Protein AF-A0A4U1CAH0-F1 (afdb_monomer)

Radius of gyration: 20.29 Å; Cα contacts (8 Å, |Δi|>4): 229; chains: 1; bounding box: 55×39×66 Å

Secondary structure (DSSP, 8-state):
------------------PPEEE-GGGGGGGTTSEEEEEEEEEEEEEETTEEEEEESSSTTS-SEEEEEEHHHHTTSSSHHHHSTT-EEEEEEEEEEETTEEEEE-SSGGGEEE--

Organism: NCBI:txid2571270

InterPro domains:
  IPR012340 Nucleic acid-binding, OB-fold [G3DSA:2.40.50.140] (12-115)

Sequence (116 aa):
MKKLYSLALLQLICIAAKSQSKIEIVAVDKYIGETVTICDSVYTTRALGGLTLINMGAAFPKQLLTVVIYKADLAKFNEPEKTYLNKKVCVTGKLVLYNDKPQIVLNEVKQINVDK

pLDDT: mean 90.14, std 15.8, range [40.72, 98.75]

Solvent-accessible surface area (backbone atoms only — not comparable to full-atom values): 6820 Å² total; per-residue (Å²): 131,91,83,84,86,85,78,83,78,80,77,78,80,78,76,78,73,76,73,67,46,72,47,62,63,90,54,49,85,80,44,66,73,36,58,34,30,35,66,46,45,24,58,38,50,44,75,50,103,57,34,36,40,40,22,23,78,27,44,81,94,66,36,56,35,38,36,36,30,42,55,93,33,41,86,74,46,77,60,59,53,65,69,44,47,79,32,43,30,36,40,48,36,52,29,37,74,56,95,89,37,48,30,31,68,47,76,53,60,89,32,51,46,74,60,128

Nearest PDB structures (foldseek):
  3u58-assembly4_D  TM=7.198E-01  e=2.119E-04  Tetrahymena thermophila
  5zg8-assembly1_A-2  TM=7.567E-01  e=5.428E-04  Thermus thermophilus
  4gn3-assembly4_H  TM=6.789E-01  e=1.903E-03  Pyrobaculum aerophilum
  4gn3-assembly1_B  TM=6.868E-01  e=6.265E-03  Pyrobaculum aerophilum
  1gm5-assembly1_A  TM=6.459E-01  e=2.196E-02  Thermotoga maritima

Foldseek 3Di:
DDDDDDPPPPDPPPPPPPDAAEDELVCLVVQAQHWHKYWFAFAAWDDDPFKIWTFGPYDPPPGSEIEIETNVQCVQDDPCRPPRHRFTKIATAHWHDDPNGTYGYDNHPVRMDGDD

Structure (mmCIF, N/CA/C/O backbone):
data_AF-A0A4U1CAH0-F1
#
_entry.id   AF-A0A4U1CAH0-F1
#
loop_
_atom_site.group_PDB
_atom_site.id
_atom_site.type_symbol
_atom_site.label_atom_id
_atom_site.label_alt_id
_atom_site.label_comp_id
_atom_site.label_asym_id
_atom_site.label_entity_id
_atom_site.label_seq_id
_atom_site.pdbx_PDB_ins_code
_atom_site.Cartn_x
_atom_site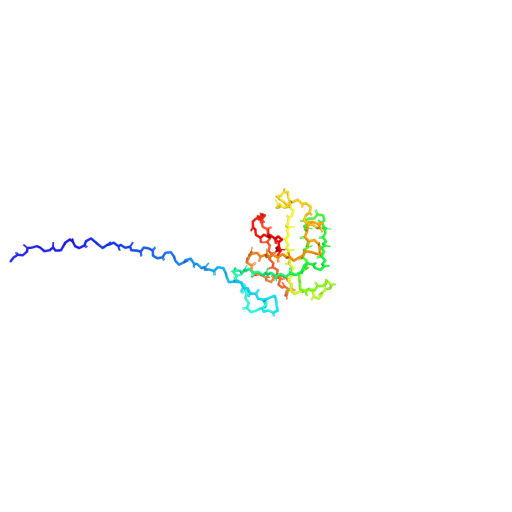.Cartn_y
_atom_site.Cartn_z
_atom_site.occupancy
_atom_site.B_iso_or_equiv
_atom_site.auth_seq_id
_atom_site.auth_comp_id
_atom_site.auth_asym_id
_atom_site.auth_atom_id
_atom_site.pdbx_PDB_model_num
ATOM 1 N N . MET A 1 1 ? -42.196 23.626 50.183 1.00 40.72 1 MET A N 1
ATOM 2 C CA . MET A 1 1 ? -42.470 24.258 48.873 1.00 40.72 1 MET A CA 1
ATOM 3 C C . MET A 1 1 ? -41.142 24.496 48.167 1.00 40.72 1 MET A C 1
ATOM 5 O O . MET A 1 1 ? -40.316 25.159 48.767 1.00 40.72 1 MET A O 1
ATOM 9 N N . LYS A 1 2 ? -40.965 23.913 46.966 1.00 47.91 2 LYS A N 1
ATOM 10 C CA . LYS A 1 2 ? -40.246 24.423 45.767 1.00 47.91 2 LYS A CA 1
ATOM 11 C C . LYS A 1 2 ? -38.934 25.200 46.052 1.00 47.91 2 LYS A C 1
ATOM 13 O O . LYS A 1 2 ? -38.986 26.263 46.648 1.00 47.91 2 LYS A O 1
ATOM 18 N N . LYS A 1 3 ? -37.749 24.824 45.563 1.00 42.78 3 LYS A N 1
ATOM 19 C CA . LYS A 1 3 ? -37.328 24.690 44.149 1.00 42.78 3 LYS A CA 1
ATOM 20 C C . LYS A 1 3 ? -35.968 23.956 44.155 1.00 42.78 3 LYS A C 1
ATOM 22 O O . LYS A 1 3 ? -35.093 24.335 44.919 1.00 42.78 3 LYS A O 1
ATOM 27 N N . LEU A 1 4 ? -35.857 22.770 43.558 1.00 49.97 4 LEU A N 1
ATOM 28 C CA . LEU A 1 4 ? -35.491 22.510 42.154 1.00 49.97 4 LEU A CA 1
ATOM 29 C C . LEU A 1 4 ? -34.035 22.874 41.801 1.00 49.97 4 LEU A C 1
ATOM 31 O O . LEU A 1 4 ? -33.734 23.991 41.404 1.00 49.97 4 LEU A O 1
ATOM 35 N N . TYR A 1 5 ? -33.181 21.864 41.996 1.00 56.88 5 TYR A N 1
ATOM 36 C CA . TYR A 1 5 ? -32.080 21.385 41.152 1.00 56.88 5 TYR A CA 1
ATOM 37 C C . TYR A 1 5 ? -31.542 22.323 40.055 1.00 56.88 5 TYR A C 1
ATOM 39 O O . TYR A 1 5 ? -32.184 22.508 39.028 1.00 56.88 5 TYR A O 1
ATOM 47 N N . SER A 1 6 ? -30.284 22.742 40.206 1.00 50.28 6 SER A N 1
ATOM 48 C CA . SER A 1 6 ? -29.396 23.058 39.078 1.00 50.28 6 SER A CA 1
ATOM 49 C C . SER A 1 6 ? -28.084 22.301 39.264 1.00 50.28 6 SER A C 1
ATOM 51 O O . SER A 1 6 ? -27.048 22.875 39.585 1.00 50.28 6 SER A O 1
ATOM 53 N N . LEU A 1 7 ? -28.148 20.975 39.115 1.00 55.25 7 LEU A N 1
ATOM 54 C CA . LEU A 1 7 ? -26.956 20.157 38.919 1.00 55.25 7 LEU A CA 1
ATOM 55 C C . LEU A 1 7 ? -26.612 20.265 37.429 1.00 55.25 7 LEU A C 1
ATOM 57 O O . LEU A 1 7 ? -27.280 19.666 36.587 1.00 55.25 7 LEU A O 1
ATOM 61 N N . ALA A 1 8 ? -25.642 21.117 37.100 1.00 57.66 8 ALA A N 1
ATOM 62 C CA . ALA A 1 8 ? -25.149 21.278 35.741 1.00 57.66 8 ALA A CA 1
ATOM 63 C C . ALA A 1 8 ? -24.540 19.945 35.279 1.00 57.66 8 ALA A C 1
ATOM 65 O O . ALA A 1 8 ? -23.467 19.540 35.726 1.00 57.66 8 ALA A O 1
ATOM 66 N N . LEU A 1 9 ? -25.277 19.236 34.426 1.00 56.56 9 LEU A N 1
ATOM 67 C CA . LEU A 1 9 ? -24.871 17.979 33.819 1.00 56.56 9 LEU A CA 1
ATOM 68 C C . LEU A 1 9 ? -23.760 18.275 32.804 1.00 56.56 9 LEU A C 1
ATOM 70 O O . LEU A 1 9 ? -24.025 18.660 31.667 1.00 56.56 9 LEU A O 1
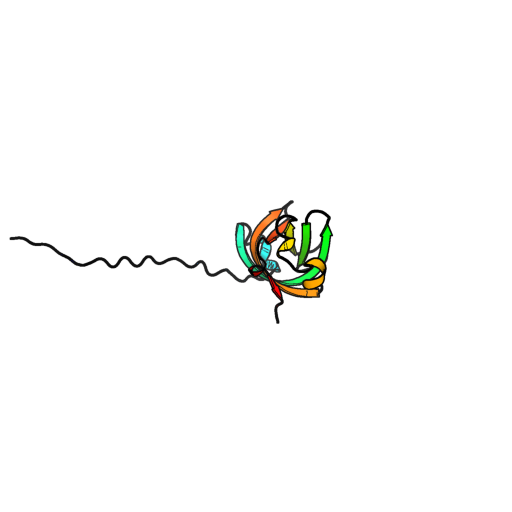ATOM 74 N N . LEU A 1 10 ? -22.508 18.125 33.231 1.00 57.34 10 LEU A N 1
ATOM 75 C CA . LEU A 1 10 ? -21.345 18.158 32.353 1.00 57.34 10 LEU A CA 1
ATOM 76 C C . LEU A 1 10 ? -21.384 16.895 31.478 1.00 57.34 10 LEU A C 1
ATOM 78 O O . LEU A 1 10 ? -20.919 15.829 31.876 1.00 57.34 10 LEU A O 1
ATOM 82 N N . GLN A 1 11 ? -22.017 16.986 30.308 1.00 56.72 11 GLN A N 1
ATOM 83 C CA . GLN A 1 11 ? -22.041 15.893 29.343 1.00 56.72 11 GLN A CA 1
ATOM 84 C C . GLN A 1 11 ? -20.634 15.710 28.760 1.00 56.72 11 GLN A C 1
ATOM 86 O O . GLN A 1 11 ? -20.233 16.412 27.833 1.00 56.72 11 GLN A O 1
ATOM 91 N N . LEU A 1 12 ? -19.878 14.754 29.310 1.00 62.09 12 LEU A N 1
ATOM 92 C CA . LEU A 1 12 ? -18.699 14.200 28.652 1.00 62.09 12 LEU A CA 1
ATOM 93 C C . LEU A 1 12 ? -19.157 13.536 27.347 1.00 62.09 12 LEU A C 1
ATOM 95 O O . LEU A 1 12 ? -19.703 12.433 27.350 1.00 62.09 12 LEU A O 1
ATOM 99 N N . ILE A 1 13 ? -18.918 14.198 26.219 1.00 65.06 13 ILE A N 1
ATOM 100 C CA . ILE A 1 13 ? -18.929 13.536 24.917 1.00 65.06 13 ILE A CA 1
ATOM 101 C C . ILE A 1 13 ? -17.657 12.685 24.875 1.00 65.06 13 ILE A C 1
ATOM 103 O O . ILE A 1 13 ? -16.579 13.162 24.525 1.00 65.06 13 ILE A O 1
ATOM 107 N N . CYS A 1 14 ? -17.765 11.419 25.282 1.00 58.81 14 CYS A N 1
ATOM 108 C CA . CYS A 1 14 ? -16.739 10.420 25.009 1.00 58.81 14 CYS A CA 1
ATOM 109 C C . CYS A 1 14 ? -16.711 10.182 23.498 1.00 58.81 14 CYS A C 1
ATOM 111 O O . CYS A 1 14 ? -17.440 9.345 22.968 1.00 58.81 14 CYS A O 1
ATOM 113 N N . ILE A 1 15 ? -15.873 10.936 22.789 1.00 63.00 15 ILE A N 1
ATOM 114 C CA . ILE A 1 15 ? -15.488 10.583 21.428 1.00 63.00 15 ILE A CA 1
ATOM 115 C C . ILE A 1 15 ? -14.721 9.269 21.561 1.00 63.00 15 ILE A C 1
ATOM 117 O O . ILE A 1 15 ? -13.581 9.251 22.024 1.00 63.00 15 ILE A O 1
ATOM 121 N N . ALA A 1 16 ? -15.369 8.156 21.219 1.00 64.06 16 ALA A N 1
ATOM 122 C CA . ALA A 1 16 ? -14.702 6.872 21.100 1.00 64.06 16 ALA A CA 1
ATOM 123 C C . ALA A 1 16 ? -13.695 6.986 19.952 1.00 64.06 16 ALA A C 1
ATOM 125 O O . ALA A 1 16 ? -14.031 6.789 18.783 1.00 64.06 16 ALA A O 1
ATOM 126 N N . ALA A 1 17 ? -12.459 7.359 20.282 1.00 60.06 17 ALA A N 1
ATOM 127 C CA . ALA A 1 17 ? -11.339 7.228 19.377 1.00 60.06 17 ALA A CA 1
ATOM 128 C C . ALA A 1 17 ? -11.212 5.734 19.068 1.00 60.06 17 ALA A C 1
ATOM 130 O O . ALA A 1 17 ? -10.750 4.956 19.904 1.00 60.06 17 ALA A O 1
ATOM 131 N N . LYS A 1 18 ? -11.682 5.309 17.890 1.00 58.22 18 LYS A N 1
ATOM 132 C CA . LYS A 1 18 ? -11.369 3.973 17.391 1.00 58.22 18 LYS A CA 1
ATOM 133 C C . LYS A 1 18 ? -9.865 3.952 17.164 1.00 58.22 18 LYS A C 1
ATOM 135 O O . LYS A 1 18 ? -9.379 4.492 16.176 1.00 58.22 18 LYS A O 1
ATOM 140 N N . SER A 1 19 ? -9.140 3.401 18.135 1.00 62.47 19 SER A N 1
ATOM 141 C CA . SER A 1 19 ? -7.724 3.099 17.984 1.00 62.47 19 SER A CA 1
ATOM 142 C C . SER A 1 19 ? -7.579 2.243 16.731 1.00 62.47 19 SER A C 1
ATOM 144 O O . SER A 1 19 ? -8.218 1.193 16.617 1.00 62.47 19 SER A O 1
ATOM 146 N N . GLN A 1 20 ? -6.816 2.735 15.759 1.00 70.31 20 GLN A N 1
ATOM 147 C CA . GLN A 1 20 ? -6.546 2.007 14.530 1.00 70.31 20 GLN A CA 1
ATOM 148 C C . GLN A 1 20 ? -5.863 0.689 14.906 1.00 70.31 20 GLN A C 1
ATOM 150 O O . GLN A 1 20 ? -4.781 0.694 15.496 1.00 70.31 20 GLN A O 1
ATOM 155 N N . SER A 1 21 ? -6.498 -0.444 14.612 1.00 86.12 21 SER A N 1
ATOM 156 C CA . SER A 1 21 ? -5.941 -1.739 15.003 1.00 86.12 21 SER A CA 1
ATOM 157 C C . SER A 1 21 ? -4.760 -2.075 14.099 1.00 86.12 21 SER A C 1
ATOM 159 O O . SER A 1 21 ? -4.913 -2.186 12.880 1.00 86.12 21 SER A O 1
ATOM 161 N N . LYS A 1 22 ? -3.569 -2.211 14.691 1.00 95.94 22 LYS A N 1
ATOM 162 C CA . LYS A 1 22 ? -2.413 -2.785 14.004 1.00 95.94 22 LYS A CA 1
ATOM 163 C C . LYS A 1 22 ? -2.607 -4.296 13.927 1.00 95.94 22 LYS A C 1
ATOM 165 O O . LYS A 1 22 ? -2.764 -4.930 14.968 1.00 95.94 22 LYS A O 1
ATOM 170 N N . ILE A 1 23 ? -2.586 -4.857 12.724 1.00 97.50 23 ILE A N 1
ATOM 171 C CA . ILE A 1 23 ? -2.774 -6.294 12.493 1.00 97.50 23 ILE A CA 1
ATOM 172 C C . ILE A 1 23 ? -1.593 -6.874 11.712 1.00 97.50 23 ILE A C 1
ATOM 174 O O . ILE A 1 23 ? -0.892 -6.161 10.989 1.00 97.50 23 ILE A O 1
ATOM 178 N N . GLU A 1 24 ? -1.383 -8.179 11.846 1.00 97.88 24 GLU A N 1
ATOM 179 C CA . GLU A 1 24 ? -0.454 -8.916 10.990 1.00 97.88 24 GLU A CA 1
ATOM 180 C C . GLU A 1 24 ? -1.067 -9.140 9.606 1.00 97.88 24 GLU A C 1
ATOM 182 O O . GLU A 1 24 ? -2.265 -9.408 9.481 1.00 97.88 24 GLU A O 1
ATOM 187 N N . ILE A 1 25 ? -0.242 -9.083 8.555 1.00 98.12 25 ILE A N 1
ATOM 188 C CA . ILE A 1 25 ? -0.727 -9.212 7.175 1.00 98.12 25 ILE A CA 1
ATOM 189 C C . ILE A 1 25 ? -1.385 -10.574 6.900 1.00 98.12 25 ILE A C 1
ATOM 191 O O . ILE A 1 25 ? -2.288 -10.671 6.079 1.00 98.12 25 ILE A O 1
ATOM 195 N N . VAL A 1 26 ? -0.981 -11.626 7.616 1.00 98.06 26 VAL A N 1
ATOM 196 C CA . VAL A 1 26 ? -1.553 -12.977 7.481 1.00 98.06 26 VAL A CA 1
ATOM 197 C C . VAL A 1 26 ? -2.995 -13.068 7.983 1.00 98.06 26 VAL A C 1
ATOM 199 O O . VAL A 1 26 ? -3.702 -14.015 7.655 1.00 98.06 26 VAL A O 1
ATOM 202 N N . ALA A 1 27 ? -3.445 -12.094 8.776 1.00 97.69 27 ALA A N 1
ATOM 203 C CA . ALA A 1 27 ? -4.806 -12.032 9.293 1.00 97.69 27 ALA A CA 1
ATOM 204 C C . ALA A 1 27 ? -5.729 -11.140 8.446 1.00 97.69 27 ALA A C 1
ATOM 206 O O . ALA A 1 27 ? -6.886 -10.968 8.824 1.00 97.69 27 ALA A O 1
ATOM 207 N N . VAL A 1 28 ? -5.242 -10.581 7.330 1.00 97.50 28 VAL A N 1
ATOM 208 C CA . VAL A 1 28 ? -5.916 -9.535 6.542 1.00 97.50 28 VAL A CA 1
ATOM 209 C C . VAL A 1 28 ? -7.373 -9.871 6.200 1.00 97.50 28 VAL A C 1
ATOM 211 O O . VAL A 1 28 ? -8.252 -9.041 6.415 1.00 97.50 28 VAL A O 1
ATOM 214 N N . ASP A 1 29 ? -7.670 -11.111 5.810 1.00 96.19 29 ASP A N 1
ATOM 215 C CA . ASP A 1 29 ? -9.022 -11.534 5.410 1.00 96.19 29 ASP A CA 1
ATOM 216 C C . ASP A 1 29 ? -10.065 -11.440 6.536 1.00 96.19 29 ASP A C 1
ATOM 218 O O . ASP A 1 29 ? -11.264 -11.353 6.275 1.00 96.19 29 ASP A O 1
ATOM 222 N N . LYS A 1 30 ? -9.632 -11.418 7.802 1.00 97.44 30 LYS A N 1
ATOM 223 C CA . LYS A 1 30 ? -10.528 -11.307 8.964 1.00 97.44 30 LYS A CA 1
ATOM 224 C C . LYS A 1 30 ? -11.012 -9.880 9.223 1.00 97.44 30 LYS A C 1
ATOM 226 O O . LYS A 1 30 ? -11.952 -9.710 9.989 1.00 97.44 30 LYS A O 1
ATOM 231 N N . TYR A 1 31 ? -10.382 -8.880 8.606 1.00 97.50 31 TYR A N 1
ATOM 232 C CA . TYR A 1 31 ? -10.605 -7.457 8.891 1.00 97.50 31 TYR A CA 1
ATOM 233 C C . TYR A 1 31 ? -11.199 -6.697 7.694 1.00 97.50 31 TYR A C 1
ATOM 235 O O . TYR A 1 31 ? -11.093 -5.472 7.599 1.00 97.50 31 TYR A O 1
ATOM 243 N N . ILE A 1 32 ? -11.804 -7.406 6.735 1.00 97.94 32 ILE A N 1
ATOM 244 C CA . ILE A 1 32 ? -12.424 -6.785 5.558 1.00 97.94 32 ILE A CA 1
ATOM 245 C C . ILE A 1 32 ? -13.526 -5.814 5.996 1.00 97.94 32 ILE A C 1
ATOM 247 O O . ILE A 1 32 ? -14.419 -6.155 6.766 1.00 97.94 32 ILE A O 1
ATOM 251 N N . GLY A 1 33 ? -13.468 -4.587 5.476 1.00 96.94 33 GLY A N 1
ATOM 252 C CA . GLY A 1 33 ? -14.370 -3.493 5.832 1.00 96.94 33 GLY A CA 1
ATOM 253 C C . GLY A 1 33 ? -13.858 -2.598 6.962 1.00 96.94 33 GLY A C 1
ATOM 254 O O . GLY A 1 33 ? -14.383 -1.490 7.121 1.00 96.94 33 GLY A O 1
ATOM 255 N N . GLU A 1 34 ? -12.827 -3.020 7.696 1.00 96.75 34 GLU A N 1
ATOM 256 C CA . GLU A 1 34 ? -12.236 -2.258 8.794 1.00 96.75 34 GLU A CA 1
ATOM 257 C C . GLU A 1 34 ? -11.098 -1.342 8.342 1.00 96.75 34 GLU A C 1
ATOM 259 O O . GLU A 1 34 ? -10.479 -1.521 7.293 1.00 96.75 34 GLU A O 1
ATOM 264 N N . THR A 1 35 ? -10.815 -0.340 9.169 1.00 97.25 35 THR A N 1
ATOM 265 C 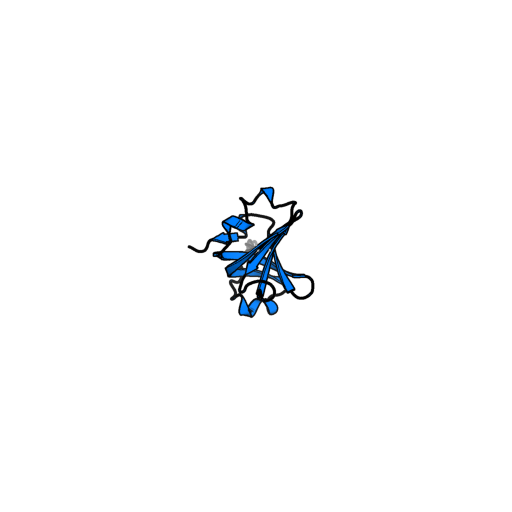CA . THR A 1 35 ? -9.708 0.593 8.979 1.00 97.25 35 THR A CA 1
ATOM 266 C C . THR A 1 35 ? -8.572 0.181 9.914 1.00 97.25 35 THR A C 1
ATOM 268 O O . THR A 1 35 ? -8.679 0.322 11.132 1.00 97.25 35 THR A O 1
ATOM 271 N N . VAL A 1 36 ? -7.502 -0.374 9.339 1.00 97.56 36 VAL A N 1
ATOM 272 C CA . VAL A 1 36 ? -6.403 -1.046 10.058 1.00 97.56 36 VAL A CA 1
ATOM 273 C C . VAL A 1 36 ? -5.048 -0.437 9.706 1.00 97.56 36 VAL A C 1
ATOM 275 O O . VAL A 1 36 ? -4.950 0.355 8.764 1.00 97.56 36 VAL A O 1
ATOM 278 N N . THR A 1 37 ? -4.011 -0.785 10.467 1.00 98.00 37 THR A N 1
ATOM 279 C CA . THR A 1 37 ? -2.607 -0.554 10.099 1.00 98.00 37 THR A CA 1
ATOM 280 C C . THR A 1 37 ? -1.908 -1.897 9.908 1.00 98.00 37 THR A C 1
ATOM 282 O O . THR A 1 37 ? -1.943 -2.744 10.796 1.00 98.00 37 THR A O 1
ATOM 285 N N . ILE A 1 38 ? -1.236 -2.091 8.776 1.00 98.12 38 ILE A N 1
ATOM 286 C CA . ILE A 1 38 ? -0.476 -3.310 8.464 1.00 98.12 38 ILE A CA 1
ATOM 287 C C . ILE A 1 38 ? 0.966 -2.909 8.181 1.00 98.12 38 ILE A C 1
ATOM 289 O O . ILE A 1 38 ? 1.201 -2.057 7.328 1.00 98.12 38 ILE A O 1
ATOM 293 N N . CYS A 1 39 ? 1.923 -3.512 8.888 1.00 98.00 39 CYS A N 1
ATOM 294 C CA . CYS A 1 39 ? 3.351 -3.287 8.669 1.00 98.00 39 CYS A CA 1
ATOM 295 C C . CYS A 1 39 ? 4.000 -4.538 8.075 1.00 98.00 39 CYS A C 1
ATOM 297 O O . CYS A 1 39 ? 4.098 -5.539 8.779 1.00 98.00 39 CYS A O 1
ATOM 299 N N . ASP A 1 40 ? 4.461 -4.481 6.826 1.00 98.50 40 ASP A N 1
ATOM 300 C CA . ASP A 1 40 ? 5.108 -5.617 6.155 1.00 98.50 40 ASP A CA 1
ATOM 301 C C . ASP A 1 40 ? 6.058 -5.154 5.034 1.00 98.50 40 ASP A C 1
ATOM 303 O O . ASP A 1 40 ? 6.135 -3.966 4.706 1.00 98.50 40 ASP A O 1
ATOM 307 N N . SER A 1 41 ? 6.801 -6.092 4.455 1.00 98.31 41 SER A N 1
ATOM 308 C CA . SER A 1 41 ? 7.691 -5.874 3.321 1.00 98.31 41 SER A CA 1
ATOM 309 C C . SER A 1 41 ? 6.915 -5.707 2.017 1.00 98.31 41 SER A C 1
ATOM 311 O O . SER A 1 41 ? 5.995 -6.468 1.702 1.00 98.31 41 SER A O 1
ATOM 313 N N . VAL A 1 42 ? 7.348 -4.740 1.210 1.00 98.62 42 VAL A N 1
ATOM 314 C CA . VAL A 1 42 ? 6.949 -4.593 -0.190 1.00 98.62 42 VAL A CA 1
ATOM 315 C C . VAL A 1 42 ? 7.835 -5.479 -1.053 1.00 98.62 42 VAL A C 1
ATOM 317 O O . VAL A 1 42 ? 9.041 -5.256 -1.153 1.00 98.62 42 VAL A O 1
ATOM 320 N N . TYR A 1 43 ? 7.223 -6.451 -1.722 1.00 98.56 43 TYR A N 1
ATOM 321 C CA . TYR A 1 43 ? 7.938 -7.406 -2.571 1.00 98.56 43 TYR A CA 1
ATOM 322 C C . TYR A 1 43 ? 7.976 -6.985 -4.036 1.00 98.56 43 TYR A C 1
ATOM 324 O O . TYR A 1 43 ? 8.941 -7.261 -4.739 1.00 98.56 43 TYR A O 1
ATOM 332 N N . THR A 1 44 ? 6.906 -6.355 -4.525 1.00 98.62 44 THR A N 1
ATOM 333 C CA . THR A 1 44 ? 6.831 -5.881 -5.912 1.00 98.62 44 THR A CA 1
ATOM 334 C C . THR A 1 44 ? 6.040 -4.586 -5.983 1.00 98.62 44 THR A C 1
ATOM 336 O O . THR A 1 44 ? 5.066 -4.401 -5.251 1.00 98.62 44 THR A O 1
ATOM 339 N N . THR A 1 45 ? 6.432 -3.707 -6.896 1.00 98.44 45 THR A N 1
ATOM 340 C CA . THR A 1 45 ? 5.680 -2.510 -7.271 1.00 98.44 45 THR A CA 1
ATOM 341 C C . THR A 1 45 ? 5.428 -2.529 -8.776 1.00 98.44 45 THR A C 1
ATOM 343 O O . THR A 1 45 ? 6.183 -3.133 -9.542 1.00 98.44 45 THR A O 1
ATOM 346 N N . ARG A 1 46 ? 4.336 -1.907 -9.222 1.00 97.69 46 ARG A N 1
ATOM 347 C CA . ARG A 1 46 ? 4.021 -1.776 -10.647 1.00 97.69 46 ARG A CA 1
ATOM 348 C C . ARG A 1 46 ? 3.335 -0.445 -10.913 1.00 97.69 46 ARG A C 1
ATOM 350 O O . ARG A 1 46 ? 2.201 -0.248 -10.485 1.00 97.69 46 ARG A O 1
ATOM 357 N N . ALA A 1 47 ? 4.004 0.434 -11.651 1.00 97.12 47 ALA A N 1
ATOM 358 C CA . ALA A 1 47 ? 3.382 1.624 -12.214 1.00 97.12 47 ALA A CA 1
ATOM 359 C C . ALA A 1 47 ? 2.618 1.247 -13.491 1.00 97.12 47 ALA A C 1
ATOM 361 O O . ALA A 1 47 ? 3.153 0.609 -14.399 1.00 97.12 47 ALA A O 1
ATOM 362 N N . LEU A 1 48 ? 1.349 1.627 -13.545 1.00 94.69 48 LEU A N 1
ATOM 363 C CA . LEU A 1 48 ? 0.468 1.514 -14.701 1.00 94.69 48 LEU A CA 1
ATOM 364 C C . LEU A 1 48 ? -0.005 2.929 -15.054 1.00 94.69 48 LEU A C 1
ATOM 366 O O . LEU A 1 48 ? -0.116 3.780 -14.176 1.00 94.69 48 LEU A O 1
ATOM 370 N N . GLY A 1 49 ? -0.339 3.196 -16.320 1.00 87.62 49 GLY A N 1
ATOM 371 C CA . GLY A 1 49 ? -0.676 4.553 -16.795 1.00 87.62 49 GLY A CA 1
ATOM 372 C C . GLY A 1 49 ? -1.826 5.274 -16.059 1.00 87.62 49 GLY A C 1
ATOM 373 O O . GLY A 1 49 ? -2.039 6.466 -16.281 1.00 87.62 49 GLY A O 1
ATOM 374 N N . GLY A 1 50 ? -2.563 4.579 -15.184 1.00 93.31 50 GLY A N 1
ATOM 375 C CA . GLY A 1 50 ? -3.622 5.142 -14.342 1.00 93.31 50 GLY A CA 1
ATOM 376 C C . GLY A 1 50 ? -3.507 4.869 -12.837 1.00 93.31 50 GLY A C 1
ATOM 377 O O . GLY A 1 50 ? -4.366 5.344 -12.095 1.00 93.31 50 GLY A O 1
ATOM 378 N N . LEU A 1 51 ? -2.514 4.106 -12.371 1.00 97.50 51 LEU A N 1
ATOM 379 C CA . LEU A 1 51 ? -2.358 3.760 -10.953 1.00 97.50 51 LEU A CA 1
ATOM 380 C C . LEU A 1 51 ? -1.003 3.102 -10.669 1.00 97.50 51 LEU A C 1
ATOM 382 O O . LEU A 1 51 ? -0.417 2.475 -11.548 1.00 97.50 51 LEU A O 1
ATOM 386 N N . THR A 1 52 ? -0.565 3.152 -9.418 1.00 98.50 52 THR A N 1
ATOM 387 C CA . THR A 1 52 ? 0.563 2.357 -8.923 1.00 98.50 52 THR A CA 1
ATOM 388 C C . THR A 1 52 ? 0.056 1.276 -7.975 1.00 98.50 52 THR A C 1
ATOM 390 O O . THR A 1 52 ? -0.750 1.548 -7.085 1.00 98.50 52 THR A O 1
ATOM 393 N N . LEU A 1 53 ? 0.533 0.047 -8.180 1.00 98.50 53 LEU A N 1
ATOM 394 C CA . LEU A 1 53 ? 0.315 -1.101 -7.301 1.00 98.50 53 LEU A CA 1
ATOM 395 C C . LEU A 1 53 ? 1.561 -1.343 -6.452 1.00 98.50 53 LEU A C 1
ATOM 397 O O . LEU A 1 53 ? 2.673 -1.377 -6.982 1.00 98.50 53 LEU A O 1
ATOM 401 N N . ILE A 1 54 ? 1.369 -1.568 -5.159 1.00 98.75 54 ILE A N 1
ATOM 402 C CA . ILE A 1 54 ? 2.412 -1.913 -4.191 1.00 98.75 54 ILE A CA 1
ATOM 403 C C . ILE A 1 54 ? 1.957 -3.197 -3.491 1.00 98.75 54 ILE A C 1
ATOM 405 O O . ILE A 1 54 ? 0.960 -3.203 -2.776 1.00 98.75 54 ILE A O 1
ATOM 409 N N . ASN A 1 55 ? 2.651 -4.306 -3.724 1.00 98.75 55 ASN A N 1
ATOM 410 C CA . ASN A 1 55 ? 2.252 -5.622 -3.227 1.00 98.75 55 ASN A CA 1
ATOM 411 C C . ASN A 1 55 ? 3.060 -6.000 -1.981 1.00 98.75 55 ASN A C 1
ATOM 413 O O . ASN A 1 55 ? 4.296 -6.020 -2.020 1.00 98.75 55 ASN A O 1
ATOM 417 N N . MET A 1 56 ? 2.350 -6.329 -0.903 1.00 98.62 56 MET A N 1
ATOM 418 C CA . MET A 1 56 ? 2.911 -6.639 0.411 1.00 98.62 56 MET A CA 1
ATOM 419 C C . MET A 1 56 ? 2.690 -8.108 0.800 1.00 98.62 56 MET A C 1
ATOM 421 O O . MET A 1 56 ? 1.758 -8.768 0.327 1.00 98.62 56 MET A O 1
ATOM 425 N N . GLY A 1 57 ? 3.558 -8.628 1.671 1.00 97.81 57 GLY A N 1
ATOM 426 C CA . GLY A 1 57 ? 3.476 -9.986 2.230 1.00 97.81 57 GLY A CA 1
ATOM 427 C C . GLY A 1 57 ? 3.972 -11.104 1.306 1.00 97.81 57 GLY A C 1
ATOM 428 O O . GLY A 1 57 ? 4.421 -12.135 1.790 1.00 97.81 57 GLY A O 1
ATOM 429 N N . ALA A 1 58 ? 3.944 -10.899 -0.012 1.00 98.19 58 ALA A N 1
ATOM 430 C CA . ALA A 1 58 ? 4.629 -11.726 -1.004 1.00 98.19 58 ALA A CA 1
ATOM 431 C C . ALA A 1 58 ? 4.653 -11.019 -2.370 1.00 98.19 58 ALA A C 1
ATOM 433 O O . ALA A 1 58 ? 3.974 -10.013 -2.590 1.00 98.19 58 ALA A O 1
ATOM 434 N N . ALA A 1 59 ? 5.425 -11.558 -3.314 1.00 97.88 59 ALA A N 1
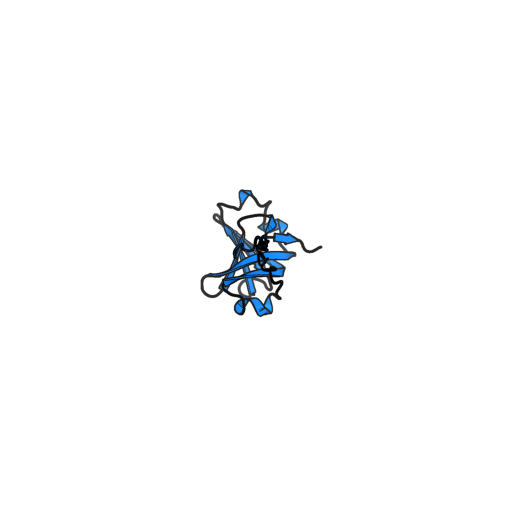ATOM 435 C CA . ALA A 1 59 ? 5.412 -11.101 -4.701 1.00 97.88 59 ALA A CA 1
ATOM 436 C C . ALA A 1 59 ? 4.104 -11.482 -5.418 1.00 97.88 59 ALA A C 1
ATOM 438 O O . ALA A 1 59 ? 3.491 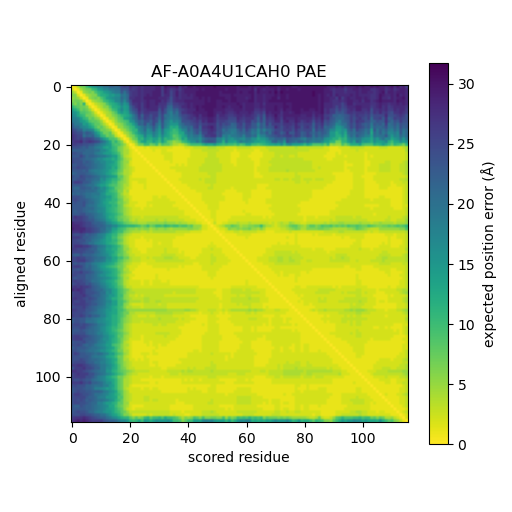-12.514 -5.130 1.00 97.88 59 ALA A O 1
ATOM 439 N N . PHE A 1 60 ? 3.703 -10.676 -6.405 1.00 95.00 60 PHE A N 1
ATOM 440 C CA . PHE A 1 60 ? 2.596 -11.021 -7.297 1.00 95.00 60 PHE A CA 1
ATOM 441 C C . PHE A 1 60 ? 2.829 -12.380 -7.987 1.00 95.00 60 PHE A C 1
ATOM 443 O O . PHE A 1 60 ? 3.957 -12.642 -8.409 1.00 95.00 60 PHE A O 1
ATOM 450 N N . PRO A 1 61 ? 1.802 -13.245 -8.148 1.00 95.88 61 PRO A N 1
ATOM 451 C CA . PRO A 1 61 ? 0.380 -13.065 -7.802 1.00 95.88 61 PRO A CA 1
ATOM 452 C C . PRO A 1 61 ? -0.022 -13.566 -6.401 1.00 95.88 61 PRO A C 1
ATOM 454 O O . PRO A 1 61 ? -1.216 -13.731 -6.131 1.00 95.88 61 PRO A O 1
ATOM 457 N N . LYS A 1 62 ? 0.955 -13.858 -5.533 1.00 97.81 62 LYS A N 1
ATOM 458 C CA . LYS A 1 62 ? 0.755 -14.465 -4.206 1.00 97.81 62 LYS A CA 1
ATOM 459 C C . LYS A 1 62 ? 0.694 -13.445 -3.066 1.00 97.81 62 LYS A C 1
ATOM 461 O O . LYS A 1 62 ? 0.673 -13.850 -1.909 1.00 97.81 62 LYS A O 1
ATOM 466 N N . GLN A 1 63 ? 0.713 -12.150 -3.373 1.00 98.38 63 GLN A N 1
ATOM 467 C CA . GLN A 1 63 ? 0.664 -11.093 -2.370 1.00 98.38 63 GLN A CA 1
ATOM 468 C C . GLN A 1 63 ? -0.589 -11.211 -1.503 1.00 98.38 63 GLN A C 1
ATOM 470 O O . GLN A 1 63 ? -1.663 -11.554 -2.001 1.00 98.38 63 GLN A O 1
ATOM 475 N N . LEU A 1 64 ? -0.444 -10.885 -0.223 1.00 98.50 64 LEU A N 1
ATOM 476 C CA . LEU A 1 64 ? -1.540 -10.936 0.745 1.00 98.50 64 LEU A CA 1
ATOM 477 C C . LEU A 1 64 ? -2.339 -9.629 0.761 1.00 98.50 64 LEU A C 1
ATOM 479 O O . LEU A 1 64 ? -3.536 -9.629 1.023 1.00 98.50 64 LEU A O 1
ATOM 483 N N . LEU A 1 65 ? -1.680 -8.515 0.437 1.00 98.75 65 LEU A N 1
ATOM 484 C CA . LEU A 1 65 ? -2.299 -7.202 0.335 1.00 98.75 65 LEU A CA 1
ATOM 485 C C . LEU A 1 65 ? -1.750 -6.463 -0.884 1.00 98.75 65 LEU A C 1
ATOM 487 O O . LEU A 1 65 ? -0.535 -6.406 -1.095 1.00 98.75 65 LEU A O 1
ATOM 491 N N . THR A 1 66 ? -2.644 -5.840 -1.647 1.00 98.75 66 THR A N 1
ATOM 492 C CA . THR A 1 66 ? -2.273 -4.862 -2.671 1.00 98.75 66 THR A CA 1
ATOM 493 C C . THR A 1 66 ? -2.645 -3.456 -2.205 1.00 98.75 66 THR A C 1
ATOM 495 O O . THR A 1 66 ? -3.795 -3.155 -1.903 1.00 98.75 66 THR A O 1
ATOM 498 N N . VAL A 1 67 ? -1.670 -2.560 -2.170 1.00 98.75 67 VAL A N 1
ATOM 499 C CA . VAL A 1 67 ? -1.880 -1.137 -1.922 1.00 98.75 67 VAL A CA 1
ATOM 500 C C . VAL A 1 67 ? -1.961 -0.419 -3.262 1.00 98.75 67 VAL A C 1
ATOM 502 O O . VAL A 1 67 ? -1.109 -0.614 -4.131 1.00 98.75 67 VAL A O 1
ATOM 505 N N . VAL A 1 68 ? -3.006 0.384 -3.443 1.00 98.69 68 VAL A N 1
ATOM 506 C CA . VAL A 1 68 ? -3.328 1.045 -4.711 1.00 98.69 68 VAL A CA 1
ATOM 507 C C . VAL A 1 68 ? -3.271 2.554 -4.535 1.00 98.69 68 VAL A C 1
ATOM 509 O O . VAL A 1 68 ? -3.901 3.106 -3.635 1.00 98.69 68 VAL A O 1
ATOM 512 N N . ILE A 1 69 ? -2.557 3.225 -5.433 1.00 98.69 69 ILE A N 1
ATOM 513 C CA . ILE A 1 69 ? -2.562 4.685 -5.546 1.00 98.69 69 ILE A CA 1
ATOM 514 C C . ILE A 1 69 ? -3.080 5.029 -6.939 1.00 98.69 69 ILE A C 1
ATOM 516 O O . ILE A 1 69 ? -2.412 4.754 -7.936 1.00 98.69 69 ILE A O 1
ATOM 520 N N . TYR A 1 70 ? -4.282 5.594 -7.027 1.00 98.31 70 TYR A N 1
ATOM 521 C CA . TYR A 1 70 ? -4.876 5.976 -8.310 1.00 98.31 70 TYR A CA 1
ATOM 522 C C . TYR A 1 70 ? -4.275 7.274 -8.856 1.00 98.31 70 TYR A C 1
ATOM 524 O O . TYR A 1 70 ? -3.778 8.112 -8.106 1.00 98.31 70 TYR A O 1
ATOM 532 N N . L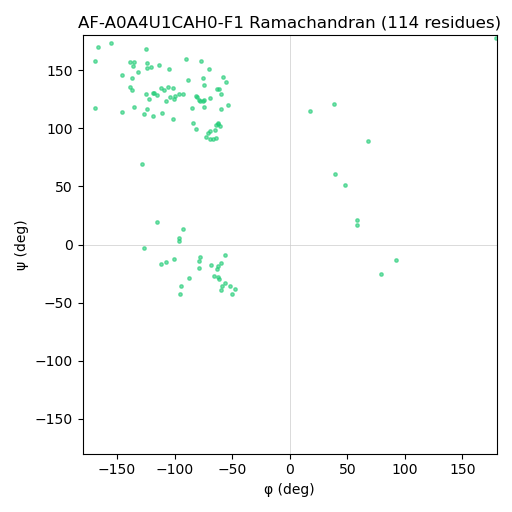YS A 1 71 ? -4.392 7.480 -10.174 1.00 97.12 71 LYS A N 1
ATOM 533 C CA . LYS A 1 71 ? -3.890 8.665 -10.892 1.00 97.12 71 LYS A CA 1
ATOM 534 C C . LYS A 1 71 ? -4.244 10.000 -10.239 1.00 97.12 71 LYS A C 1
ATOM 536 O O . LYS A 1 71 ? -3.413 10.899 -10.255 1.00 97.12 71 LYS A O 1
ATOM 541 N N . ALA A 1 72 ? -5.447 10.121 -9.677 1.00 97.56 72 ALA A N 1
ATOM 542 C CA . ALA A 1 72 ? -5.905 11.343 -9.018 1.00 97.56 72 ALA A CA 1
ATOM 543 C C . ALA A 1 72 ? -5.042 11.737 -7.805 1.00 97.56 72 ALA A C 1
ATOM 545 O O . ALA A 1 72 ? -4.890 12.922 -7.527 1.00 97.56 72 ALA A O 1
ATOM 546 N N . ASP A 1 73 ? -4.450 10.755 -7.121 1.00 98.25 73 ASP A N 1
ATOM 547 C CA . ASP A 1 73 ? -3.664 10.965 -5.906 1.00 98.25 73 ASP A CA 1
ATOM 548 C C . ASP A 1 73 ? -2.156 10.782 -6.123 1.00 98.25 73 ASP A C 1
ATOM 550 O O . ASP A 1 73 ? -1.379 11.245 -5.293 1.00 98.25 73 ASP A O 1
ATOM 554 N N . LEU A 1 74 ? -1.717 10.179 -7.241 1.00 96.19 74 LEU A N 1
ATOM 555 C CA . LEU A 1 74 ? -0.297 9.902 -7.523 1.00 96.19 74 LEU A CA 1
ATOM 556 C C . LEU A 1 74 ? 0.609 11.133 -7.386 1.00 96.19 74 LEU A C 1
ATOM 558 O O . LEU A 1 74 ? 1.720 10.997 -6.891 1.00 96.19 74 LEU A O 1
ATOM 562 N N . ALA A 1 75 ? 0.134 12.326 -7.758 1.00 96.38 75 ALA A N 1
ATOM 563 C CA . ALA A 1 75 ? 0.908 13.568 -7.658 1.00 96.38 75 ALA A CA 1
ATOM 564 C C . ALA A 1 75 ? 1.302 13.945 -6.215 1.00 96.38 75 ALA A C 1
ATOM 566 O O . ALA A 1 75 ? 2.215 14.743 -6.016 1.00 96.38 75 ALA A O 1
ATOM 567 N N . LYS A 1 76 ? 0.628 13.378 -5.206 1.00 98.06 76 LYS A N 1
ATOM 568 C CA . LYS A 1 76 ? 0.963 13.571 -3.789 1.00 98.06 76 LYS A CA 1
ATOM 569 C C . LYS A 1 76 ? 2.160 12.714 -3.363 1.00 98.06 76 LYS A C 1
ATOM 571 O O . LYS A 1 76 ? 2.787 13.016 -2.354 1.00 98.06 76 LYS A O 1
ATOM 576 N N . PHE A 1 77 ? 2.476 11.651 -4.103 1.00 97.38 77 PHE A N 1
ATOM 577 C CA . PHE A 1 77 ? 3.505 10.674 -3.756 1.00 97.38 77 PHE A CA 1
ATOM 578 C C . PHE A 1 77 ? 4.748 10.868 -4.628 1.00 97.38 77 PHE A C 1
ATOM 580 O O . PHE A 1 77 ? 4.658 11.008 -5.844 1.00 97.38 77 PHE A O 1
ATOM 587 N N . ASN A 1 78 ? 5.929 10.827 -4.013 1.00 94.75 78 ASN A N 1
ATOM 588 C CA . ASN A 1 78 ? 7.190 10.910 -4.744 1.00 94.75 78 ASN A CA 1
ATOM 589 C C . ASN A 1 78 ? 7.595 9.523 -5.268 1.00 94.75 78 ASN A C 1
ATOM 591 O O . ASN A 1 78 ? 8.020 8.686 -4.472 1.00 94.75 78 ASN A O 1
ATOM 595 N N . GLU A 1 79 ? 7.435 9.281 -6.575 1.00 95.75 79 GLU A N 1
ATOM 596 C CA . GLU A 1 79 ? 7.796 8.027 -7.274 1.00 95.75 79 GLU A CA 1
ATOM 597 C C . GLU A 1 79 ? 7.480 6.752 -6.456 1.00 95.75 79 GLU A C 1
ATOM 599 O O . GLU A 1 79 ? 8.390 6.002 -6.081 1.00 95.75 79 GLU A O 1
ATOM 604 N N . PRO A 1 80 ? 6.205 6.506 -6.092 1.00 97.06 80 PRO A N 1
ATOM 605 C CA . PRO A 1 80 ? 5.836 5.474 -5.119 1.00 97.06 80 PRO A CA 1
ATOM 606 C C . PRO A 1 80 ? 6.331 4.067 -5.493 1.00 97.06 80 PRO A C 1
ATOM 608 O O . PRO A 1 80 ? 6.690 3.277 -4.619 1.00 97.06 80 PRO A O 1
ATOM 611 N N . GLU A 1 81 ? 6.403 3.751 -6.785 1.00 96.75 81 GLU A N 1
ATOM 612 C CA . GLU A 1 81 ? 6.914 2.478 -7.286 1.00 96.75 81 GLU A CA 1
ATOM 613 C C . GLU A 1 81 ? 8.406 2.258 -7.004 1.00 96.75 81 GLU A C 1
ATOM 615 O O . GLU A 1 81 ? 8.821 1.107 -6.876 1.00 96.75 81 GLU A O 1
ATOM 620 N N . LYS A 1 82 ? 9.203 3.325 -6.866 1.00 97.75 82 LYS A N 1
ATOM 621 C CA . LYS A 1 82 ? 10.623 3.235 -6.492 1.00 97.75 82 LYS A CA 1
ATOM 622 C C . LYS A 1 82 ? 10.816 3.418 -4.992 1.00 97.75 82 LYS A C 1
ATOM 624 O O . LYS A 1 82 ? 11.568 2.669 -4.377 1.00 97.75 82 LYS A O 1
ATOM 629 N N . THR A 1 83 ? 10.108 4.380 -4.402 1.00 97.56 83 THR A N 1
ATOM 630 C CA . THR A 1 83 ? 10.254 4.775 -2.994 1.00 97.56 83 THR A CA 1
ATOM 631 C C . THR A 1 83 ? 9.968 3.630 -2.024 1.00 97.56 83 THR A C 1
ATOM 633 O O . THR A 1 83 ? 10.677 3.484 -1.027 1.00 97.56 83 THR A O 1
ATOM 636 N N . TYR A 1 84 ? 8.957 2.803 -2.309 1.00 98.25 84 TYR A N 1
ATOM 637 C CA . TYR A 1 84 ? 8.521 1.751 -1.385 1.00 98.25 84 TYR A CA 1
ATOM 638 C C . TYR A 1 84 ? 9.040 0.352 -1.732 1.00 98.25 84 TYR A C 1
ATOM 640 O O . TYR A 1 84 ? 8.934 -0.547 -0.902 1.00 98.25 84 TYR A O 1
ATOM 648 N N . LEU A 1 85 ? 9.608 0.138 -2.923 1.00 98.44 85 LEU A N 1
ATOM 649 C CA . LEU A 1 85 ? 10.095 -1.179 -3.338 1.00 98.44 85 LEU A CA 1
ATOM 650 C C . LEU A 1 85 ? 11.208 -1.683 -2.404 1.00 98.44 85 LEU A C 1
ATOM 652 O O . LEU A 1 85 ? 12.143 -0.948 -2.084 1.00 98.44 85 LEU A O 1
ATOM 656 N N . ASN A 1 86 ? 11.121 -2.952 -1.989 1.00 98.00 86 ASN A N 1
ATOM 657 C CA . ASN A 1 86 ? 12.063 -3.607 -1.071 1.00 98.00 86 ASN A CA 1
ATOM 658 C C . ASN A 1 86 ? 12.187 -2.920 0.300 1.00 98.00 86 ASN A C 1
ATOM 660 O O . ASN A 1 86 ? 13.193 -3.084 0.995 1.00 98.00 86 ASN A O 1
ATOM 664 N N . LYS A 1 87 ? 11.185 -2.129 0.697 1.00 98.19 87 LYS A N 1
ATOM 665 C CA . LYS A 1 87 ? 11.100 -1.526 2.028 1.00 98.19 87 LYS A CA 1
ATOM 666 C C . LYS A 1 87 ? 10.068 -2.255 2.870 1.00 98.19 87 LYS A C 1
ATOM 668 O O . LYS A 1 87 ? 9.070 -2.758 2.356 1.00 98.19 87 LYS A O 1
ATOM 673 N N . LYS A 1 88 ? 10.291 -2.252 4.181 1.00 98.31 88 LYS A N 1
ATOM 674 C CA . LYS A 1 88 ? 9.234 -2.514 5.149 1.00 98.31 88 LYS A CA 1
ATOM 675 C C . LYS A 1 88 ? 8.453 -1.221 5.345 1.00 98.31 88 LYS A C 1
ATOM 677 O O . LYS A 1 88 ? 9.048 -0.166 5.556 1.00 98.31 88 LYS A O 1
ATOM 682 N N . VAL A 1 89 ? 7.137 -1.282 5.212 1.00 98.50 89 VAL A N 1
ATOM 683 C CA . VAL A 1 89 ? 6.257 -0.111 5.287 1.00 98.50 89 VAL A CA 1
ATOM 684 C C . VAL A 1 89 ? 5.098 -0.401 6.223 1.00 98.50 89 VAL A C 1
ATOM 686 O O . VAL A 1 89 ? 4.653 -1.545 6.288 1.00 98.50 89 VAL A O 1
ATOM 689 N N . CYS A 1 90 ? 4.581 0.617 6.912 1.00 98.25 90 CYS A N 1
ATOM 690 C CA . CYS A 1 90 ? 3.285 0.531 7.576 1.00 98.25 90 CYS A CA 1
ATOM 691 C C . CYS A 1 90 ? 2.237 1.300 6.776 1.00 98.25 90 CYS A C 1
ATOM 693 O O . CYS A 1 90 ? 2.416 2.474 6.453 1.00 98.25 90 CYS A O 1
ATOM 695 N N . VAL A 1 91 ? 1.133 0.626 6.467 1.00 98.44 91 VAL A N 1
ATOM 696 C CA . VAL A 1 91 ? 0.046 1.146 5.639 1.00 98.44 91 VAL A CA 1
ATOM 697 C C . VAL A 1 91 ? -1.231 1.183 6.450 1.00 98.44 91 VAL A C 1
ATOM 699 O O . VAL A 1 91 ? -1.594 0.206 7.096 1.00 98.44 91 VAL A O 1
ATOM 702 N N . THR A 1 92 ? -1.903 2.325 6.413 1.00 98.31 92 THR A N 1
ATOM 703 C CA . THR A 1 92 ? -3.067 2.647 7.231 1.00 98.31 92 THR A CA 1
ATOM 704 C C . THR A 1 92 ? -4.230 3.031 6.328 1.00 98.31 92 THR A C 1
ATOM 706 O O . THR A 1 92 ? -4.189 4.039 5.619 1.00 98.31 92 THR A O 1
ATOM 709 N N . GLY A 1 93 ? -5.301 2.248 6.354 1.00 98.12 93 GLY A N 1
ATOM 710 C CA . GLY A 1 93 ? -6.462 2.527 5.519 1.00 98.12 93 GLY A CA 1
ATOM 711 C C . GLY A 1 93 ? -7.571 1.506 5.680 1.00 98.12 93 GLY A C 1
ATOM 712 O O . GLY A 1 93 ? -7.449 0.548 6.444 1.00 98.12 93 GLY A O 1
ATOM 713 N N . LYS A 1 94 ? -8.672 1.749 4.968 1.00 98.06 94 LYS A N 1
ATOM 714 C CA . LYS A 1 94 ? -9.798 0.823 4.926 1.00 98.06 94 LYS A CA 1
ATOM 715 C C . LYS A 1 94 ? -9.438 -0.375 4.055 1.00 98.06 94 LYS A C 1
ATOM 717 O O . LYS A 1 94 ? -9.106 -0.201 2.882 1.00 98.06 94 LYS A O 1
ATOM 722 N N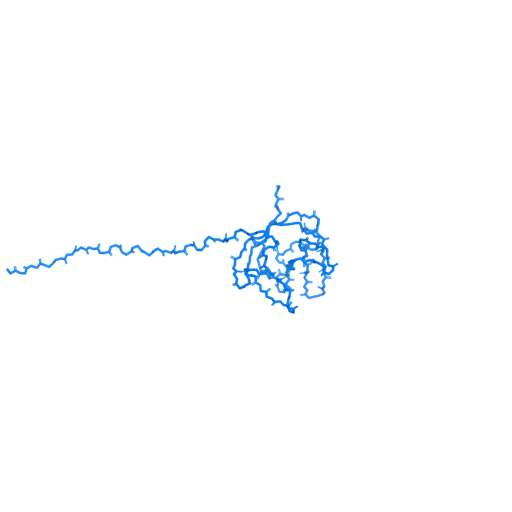 . LEU A 1 95 ? -9.550 -1.564 4.627 1.00 98.06 95 LEU A N 1
ATOM 723 C CA . LEU A 1 95 ? -9.382 -2.817 3.921 1.00 98.06 95 LEU A CA 1
ATOM 724 C C . LEU A 1 95 ? -10.656 -3.130 3.130 1.00 98.06 95 LEU A C 1
ATOM 726 O O . LEU A 1 95 ? -11.754 -3.181 3.689 1.00 98.06 95 LEU A O 1
ATOM 730 N N . VAL A 1 96 ? -10.525 -3.328 1.824 1.00 98.25 96 VAL A N 1
ATOM 731 C CA . VAL A 1 96 ? -11.645 -3.669 0.938 1.00 98.25 96 VAL A CA 1
ATOM 732 C C . VAL A 1 96 ? -11.247 -4.798 -0.002 1.00 98.25 96 VAL A C 1
ATOM 734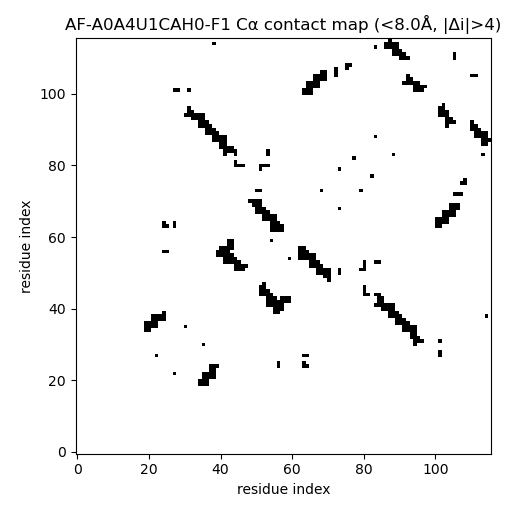 O O . VAL A 1 96 ? -10.064 -4.996 -0.264 1.00 98.25 96 VAL A O 1
ATOM 737 N N . LEU A 1 97 ? -12.226 -5.531 -0.527 1.00 98.31 97 LEU A N 1
ATOM 738 C CA . LEU A 1 97 ? -11.983 -6.513 -1.580 1.00 98.31 97 LEU A CA 1
ATOM 739 C C . LEU A 1 97 ? -12.084 -5.860 -2.958 1.00 98.31 97 LEU A C 1
ATOM 741 O O . LEU A 1 97 ? -12.958 -5.027 -3.206 1.00 98.31 97 LEU A O 1
ATOM 745 N N . TYR A 1 98 ? -11.209 -6.283 -3.862 1.00 96.38 98 TYR A N 1
ATOM 746 C CA . TYR A 1 98 ? -11.331 -6.062 -5.298 1.00 96.38 98 TYR A CA 1
ATOM 747 C C . TYR A 1 98 ? -11.005 -7.369 -6.014 1.00 96.38 98 TYR A C 1
ATOM 749 O O . TYR A 1 98 ? -9.901 -7.891 -5.863 1.00 96.38 98 TYR A O 1
ATOM 757 N N . ASN A 1 99 ? -11.968 -7.917 -6.762 1.00 95.25 99 ASN A N 1
ATOM 758 C CA . ASN A 1 99 ? -11.877 -9.255 -7.362 1.00 95.25 99 ASN A CA 1
ATOM 759 C C . ASN A 1 99 ? -11.404 -10.314 -6.344 1.00 95.25 99 ASN A C 1
ATOM 761 O O . ASN A 1 99 ? -10.413 -11.007 -6.577 1.00 95.25 99 ASN A O 1
ATOM 765 N N . ASP A 1 100 ? -12.062 -10.353 -5.180 1.00 95.31 100 ASP A N 1
ATOM 766 C CA . ASP A 1 100 ? -11.776 -11.265 -4.059 1.00 95.31 100 ASP A CA 1
ATOM 767 C C . ASP A 1 100 ? -10.352 -11.185 -3.479 1.00 95.31 100 ASP A C 1
ATOM 769 O O . ASP A 1 100 ? -9.921 -12.068 -2.741 1.00 95.31 100 ASP A O 1
ATOM 773 N N . LYS A 1 101 ? -9.610 -10.109 -3.771 1.00 97.25 101 LYS A N 1
ATOM 774 C CA . LYS A 1 101 ? -8.281 -9.849 -3.204 1.00 97.25 101 LYS A CA 1
ATOM 775 C C . LYS A 1 101 ? -8.305 -8.640 -2.262 1.00 97.25 101 LYS A C 1
ATOM 777 O O . LYS A 1 101 ? -8.871 -7.608 -2.640 1.00 97.25 101 LYS A O 1
ATOM 782 N N . PRO A 1 102 ? -7.678 -8.720 -1.073 1.00 98.56 102 PRO A N 1
ATOM 783 C CA . PRO A 1 102 ? -7.570 -7.585 -0.164 1.00 98.56 102 PRO A CA 1
ATOM 784 C C . PRO A 1 102 ? -6.766 -6.427 -0.763 1.00 98.56 102 PRO A C 1
ATOM 786 O O . PRO A 1 102 ? -5.659 -6.611 -1.282 1.00 98.56 102 PRO A O 1
ATOM 789 N N . GLN A 1 103 ? -7.301 -5.213 -0.635 1.00 98.62 103 GLN A N 1
ATOM 790 C CA . GLN A 1 103 ? -6.612 -3.983 -0.999 1.00 98.62 103 GLN A CA 1
ATOM 791 C C . GLN A 1 103 ? -6.821 -2.848 0.007 1.00 98.62 103 GLN A C 1
ATOM 793 O O . GLN A 1 103 ? -7.835 -2.782 0.707 1.00 98.62 103 GLN A O 1
ATOM 798 N N . ILE A 1 104 ? -5.880 -1.903 -0.002 1.00 98.75 104 ILE A N 1
ATOM 799 C CA . ILE A 1 104 ? -6.020 -0.578 0.611 1.00 98.75 104 ILE A CA 1
ATOM 800 C C . ILE A 1 104 ? -5.741 0.473 -0.463 1.00 98.75 104 ILE A C 1
ATOM 802 O O . ILE A 1 104 ? -4.713 0.425 -1.135 1.00 98.75 104 ILE A O 1
ATOM 806 N N . VAL A 1 105 ? -6.641 1.444 -0.603 1.00 98.75 105 VAL A N 1
ATOM 807 C CA . VAL A 1 105 ? -6.431 2.609 -1.472 1.00 98.75 105 VAL A CA 1
ATOM 808 C C . VAL A 1 105 ? -5.819 3.737 -0.645 1.00 98.75 105 VAL A C 1
ATOM 810 O O . VAL A 1 105 ? -6.333 4.064 0.428 1.00 98.75 105 VAL A O 1
ATOM 813 N N . LEU A 1 106 ? -4.724 4.324 -1.130 1.00 98.69 106 LEU A N 1
ATOM 814 C CA . LEU A 1 106 ? -4.132 5.513 -0.519 1.00 98.69 106 LEU A CA 1
ATOM 815 C C . LEU A 1 106 ? -4.545 6.754 -1.296 1.00 98.69 106 LEU A C 1
ATOM 817 O O . LEU A 1 106 ? -4.341 6.836 -2.507 1.00 98.69 106 LEU A O 1
ATOM 821 N N . ASN A 1 107 ? -5.066 7.730 -0.562 1.00 98.38 107 ASN A N 1
ATOM 822 C CA . ASN A 1 107 ? -5.404 9.048 -1.083 1.00 98.38 107 ASN A CA 1
ATOM 823 C C . ASN A 1 107 ? -4.487 10.136 -0.502 1.00 98.38 107 ASN A C 1
ATOM 825 O O . ASN A 1 107 ? -4.406 11.228 -1.049 1.00 98.38 107 ASN A O 1
ATOM 829 N N . GLU A 1 108 ? -3.776 9.846 0.594 1.00 98.19 108 GLU A N 1
ATOM 830 C CA . GLU A 1 108 ? -2.875 10.780 1.272 1.00 98.19 108 GLU A CA 1
ATOM 831 C C . GLU A 1 108 ? -1.560 10.105 1.685 1.00 98.19 108 GLU A C 1
ATOM 833 O O . GLU A 1 108 ? -1.554 8.967 2.155 1.00 98.19 108 GLU A O 1
ATOM 838 N N . VAL A 1 109 ? -0.440 10.836 1.602 1.00 97.75 109 VAL A N 1
ATOM 839 C CA . VAL A 1 109 ? 0.909 10.312 1.917 1.00 97.75 109 VAL A CA 1
ATOM 840 C C . VAL A 1 109 ? 1.012 9.797 3.350 1.00 97.75 109 VAL A C 1
ATOM 842 O O . VAL A 1 109 ? 1.650 8.782 3.598 1.00 97.75 109 VAL A O 1
ATOM 845 N N . LYS A 1 110 ? 0.323 10.440 4.302 1.00 97.19 110 LYS A N 1
ATOM 846 C CA . LYS A 1 110 ? 0.326 10.052 5.726 1.00 97.19 110 LYS A CA 1
ATOM 847 C C . LYS A 1 110 ? -0.175 8.626 5.995 1.00 97.19 110 LYS A C 1
ATOM 849 O O . LYS A 1 110 ? 0.004 8.123 7.098 1.00 97.19 110 LYS A O 1
ATOM 854 N N . GLN A 1 111 ? -0.844 8.004 5.025 1.00 98.25 111 GLN A N 1
ATOM 855 C CA . GLN A 1 111 ? -1.344 6.636 5.136 1.00 98.25 111 GLN A CA 1
ATOM 856 C C . GLN A 1 111 ? -0.252 5.581 4.945 1.00 98.25 111 GLN A C 1
ATOM 858 O O . GLN A 1 111 ? -0.515 4.410 5.202 1.00 98.25 111 GLN A O 1
ATOM 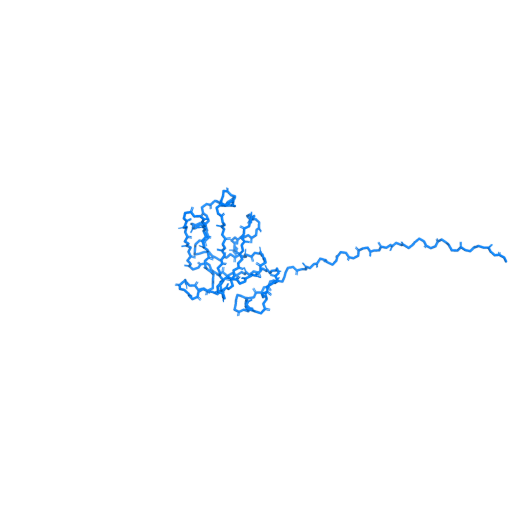863 N N . ILE A 1 112 ? 0.944 5.962 4.496 1.00 98.38 112 ILE A N 1
ATOM 864 C CA . ILE A 1 112 ? 2.069 5.051 4.307 1.00 98.38 112 ILE A CA 1
ATOM 865 C C . ILE A 1 112 ? 3.362 5.683 4.819 1.00 98.38 112 ILE A C 1
ATOM 867 O O . ILE A 1 112 ? 3.696 6.824 4.505 1.00 98.38 112 ILE A O 1
ATOM 871 N N . ASN A 1 113 ? 4.126 4.923 5.592 1.00 97.00 113 ASN A N 1
ATOM 872 C CA . ASN A 1 113 ? 5.472 5.300 6.001 1.00 97.00 113 ASN A CA 1
ATOM 873 C C . ASN A 1 113 ? 6.425 4.110 5.871 1.00 97.00 113 ASN A C 1
ATOM 875 O O . ASN A 1 113 ? 6.017 2.952 5.918 1.00 97.00 113 ASN A O 1
ATOM 879 N N . VAL A 1 114 ? 7.709 4.404 5.684 1.00 97.00 114 VAL A N 1
ATOM 880 C CA . VAL A 1 114 ? 8.765 3.390 5.750 1.00 97.00 114 VAL A CA 1
ATOM 881 C C . VAL A 1 114 ? 9.034 3.100 7.226 1.00 97.00 114 VAL A C 1
ATOM 883 O O . VAL A 1 114 ? 9.303 4.029 7.991 1.00 97.00 114 VAL A O 1
ATOM 886 N N . ASP A 1 115 ? 8.915 1.829 7.612 1.00 87.88 115 ASP A N 1
ATOM 887 C CA . ASP A 1 115 ? 9.258 1.345 8.951 1.00 87.88 115 ASP A CA 1
ATOM 888 C C . ASP A 1 115 ? 10.784 1.433 9.098 1.00 87.88 115 ASP A C 1
ATOM 890 O O . ASP A 1 115 ? 11.513 0.987 8.207 1.00 87.88 115 ASP A O 1
ATOM 894 N N . LYS A 1 116 ? 11.254 2.102 10.154 1.00 72.31 116 LYS A N 1
ATOM 895 C CA . LYS A 1 116 ? 12.684 2.370 10.372 1.00 72.31 116 LYS A CA 1
ATOM 896 C C . LYS A 1 116 ? 13.401 1.171 10.972 1.00 72.31 116 LYS A C 1
ATOM 898 O O . LYS A 1 116 ? 12.788 0.487 11.819 1.00 72.31 116 LYS A O 1
#

Mean predicted aligned error: 7.78 Å